Protein AF-A0A2T7NUU2-F1 (afdb_monomer_lite)

Foldseek 3Di:
DDDPDPDDPDDPVCPVVDDPVRVVVVVVVVVVVVVVVVVVCVQVVDPCCCVPDNNDDDDVVVVVVVVCVVCVVVPDDDDPVVVVVCCVVPVVVVVVVVVVVVVVVVVVVVCVVVCVDPLVRDPCNPPD

pLDDT: mean 87.21, std 13.64, range [42.12, 98.19]

Structure (mmCIF, N/CA/C/O backbone):
data_AF-A0A2T7NUU2-F1
#
_entry.id   AF-A0A2T7NUU2-F1
#
loop_
_atom_site.group_PDB
_atom_site.id
_atom_site.type_symbol
_atom_site.label_atom_id
_atom_site.label_alt_id
_atom_site.label_comp_id
_atom_site.label_asym_id
_atom_site.label_entity_id
_atom_site.label_seq_id
_atom_site.pdbx_PDB_ins_code
_atom_site.Cartn_x
_atom_site.Cartn_y
_atom_site.Cartn_z
_atom_site.occupancy
_atom_site.B_iso_or_equiv
_atom_site.auth_seq_id
_atom_site.auth_comp_id
_atom_site.auth_asym_id
_atom_site.auth_atom_id
_atom_site.pdbx_PDB_model_num
ATOM 1 N N . MET A 1 1 ? -22.273 12.743 -26.787 1.00 42.12 1 MET A N 1
ATOM 2 C CA . MET A 1 1 ? -22.658 11.847 -25.675 1.00 42.12 1 MET A CA 1
ATOM 3 C C . MET A 1 1 ? -22.856 10.473 -26.288 1.00 42.12 1 MET A C 1
ATOM 5 O O . MET A 1 1 ? -23.576 10.412 -27.270 1.00 42.12 1 MET A O 1
ATOM 9 N N . ALA A 1 2 ? -22.190 9.447 -25.751 1.00 47.81 2 ALA A N 1
ATOM 10 C CA . ALA A 1 2 ? -21.975 8.107 -26.324 1.00 47.81 2 ALA A CA 1
ATOM 11 C C . ALA A 1 2 ? -20.873 8.046 -27.400 1.00 47.81 2 ALA A C 1
ATOM 13 O O . ALA A 1 2 ? -21.120 8.375 -28.549 1.00 47.81 2 ALA A O 1
ATOM 14 N N . ASP A 1 3 ? -19.642 7.716 -26.981 1.00 46.53 3 ASP A N 1
ATOM 15 C CA . ASP A 1 3 ? -18.913 6.523 -27.466 1.00 46.53 3 ASP A CA 1
ATOM 16 C C . ASP A 1 3 ? -17.528 6.387 -26.778 1.00 46.53 3 ASP A C 1
ATOM 18 O O . ASP A 1 3 ? -16.470 6.396 -27.400 1.00 46.53 3 ASP A O 1
ATOM 22 N N . GLN A 1 4 ? -17.500 6.327 -25.439 1.00 51.09 4 GLN A N 1
ATOM 23 C CA . GLN A 1 4 ? -16.308 5.878 -24.699 1.00 51.09 4 GLN A CA 1
ATOM 24 C C . GLN A 1 4 ? -16.468 4.402 -24.324 1.00 51.09 4 GLN A C 1
ATOM 26 O O . GLN A 1 4 ? -16.412 4.027 -23.151 1.00 51.09 4 GLN A O 1
ATOM 31 N N . ALA A 1 5 ? -16.716 3.556 -25.326 1.00 55.84 5 ALA A N 1
ATOM 32 C CA . ALA A 1 5 ? -16.669 2.114 -25.147 1.00 55.84 5 ALA A CA 1
ATOM 33 C C . ALA A 1 5 ? -15.281 1.720 -24.605 1.00 55.84 5 ALA A C 1
ATOM 35 O O . ALA A 1 5 ? -14.248 2.164 -25.115 1.00 55.84 5 ALA A O 1
ATOM 36 N N . LYS A 1 6 ? -15.252 0.922 -23.528 1.00 57.47 6 LYS A N 1
ATOM 37 C CA . LYS A 1 6 ? -14.021 0.403 -22.913 1.00 57.47 6 LYS A CA 1
ATOM 38 C C . LYS A 1 6 ? -13.117 -0.180 -24.003 1.00 57.47 6 LYS A C 1
ATOM 40 O O . LYS A 1 6 ? -13.438 -1.216 -24.577 1.00 57.47 6 LYS A O 1
ATOM 45 N N . LYS A 1 7 ? -11.979 0.470 -24.266 1.00 57.00 7 LYS A N 1
ATOM 46 C CA . LYS A 1 7 ? -10.950 -0.058 -25.167 1.00 57.00 7 LYS A CA 1
ATOM 47 C C . LYS A 1 7 ? -10.475 -1.394 -24.595 1.00 57.00 7 LYS A C 1
ATOM 49 O O . LYS A 1 7 ? -9.950 -1.433 -23.483 1.00 57.00 7 LYS A O 1
ATOM 54 N N . LEU A 1 8 ? -10.700 -2.479 -25.331 1.00 59.31 8 LEU A N 1
ATOM 55 C CA . LEU A 1 8 ? -10.135 -3.785 -25.005 1.00 59.31 8 LEU A CA 1
ATOM 56 C C . LEU A 1 8 ? -8.599 -3.655 -24.939 1.00 59.31 8 LEU A C 1
ATOM 58 O O . LEU A 1 8 ? -8.027 -2.888 -25.719 1.00 59.31 8 LEU A O 1
ATOM 62 N N . PRO A 1 9 ? -7.911 -4.368 -24.027 1.00 61.41 9 PRO A N 1
ATOM 63 C CA . PRO A 1 9 ? -6.453 -4.278 -23.886 1.00 61.41 9 PRO A CA 1
ATOM 64 C C . PRO A 1 9 ? -5.705 -4.750 -25.142 1.00 61.41 9 PRO A C 1
ATOM 66 O O . PRO A 1 9 ? -4.544 -4.400 -25.339 1.00 61.41 9 PRO A O 1
ATOM 69 N N . TRP A 1 10 ? -6.376 -5.518 -25.998 1.00 59.34 10 TRP A N 1
ATOM 70 C CA . TRP A 1 10 ? -5.883 -5.955 -27.292 1.00 59.34 10 TRP A CA 1
ATOM 71 C C . TRP A 1 10 ? -6.995 -5.794 -28.329 1.00 59.34 10 TRP A C 1
ATOM 73 O O . TRP A 1 10 ? -8.069 -6.375 -28.186 1.00 59.34 10 TRP A O 1
ATOM 83 N N . ASP A 1 11 ? -6.733 -4.978 -29.347 1.00 68.19 11 ASP A N 1
ATOM 84 C CA . ASP A 1 11 ? -7.612 -4.771 -30.495 1.00 68.19 11 ASP A CA 1
ATOM 85 C C . ASP A 1 11 ? -6.880 -5.259 -31.760 1.00 68.19 11 ASP A C 1
ATOM 87 O O . ASP A 1 11 ? -5.941 -4.589 -32.206 1.00 68.19 11 ASP A O 1
ATOM 91 N N . PRO A 1 12 ? -7.247 -6.426 -32.324 1.00 67.12 12 PRO A N 1
ATOM 92 C CA . PRO A 1 12 ? -6.548 -7.016 -33.466 1.00 67.12 12 PRO A CA 1
ATOM 93 C C . PRO A 1 12 ? -6.589 -6.144 -34.726 1.00 67.12 12 PRO A C 1
ATOM 95 O O . PRO A 1 12 ? -5.723 -6.293 -35.591 1.00 67.12 12 PRO A O 1
ATOM 98 N N . TRP A 1 13 ? -7.550 -5.222 -34.815 1.00 59.44 13 TRP A N 1
ATOM 99 C CA . TRP A 1 13 ? -7.782 -4.374 -35.983 1.00 59.44 13 TRP A CA 1
ATOM 100 C C . TRP A 1 13 ? -6.902 -3.120 -35.999 1.00 59.44 13 TRP A C 1
ATOM 102 O O . TRP A 1 13 ? -6.642 -2.567 -37.060 1.00 59.44 13 TRP A O 1
ATOM 112 N N . LYS A 1 14 ? -6.350 -2.715 -34.847 1.00 63.81 14 LYS A N 1
ATOM 113 C CA . LYS A 1 14 ? -5.458 -1.548 -34.732 1.00 63.81 14 LYS A CA 1
ATOM 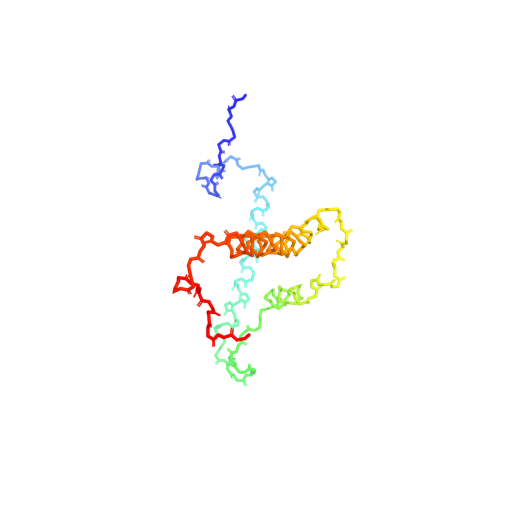114 C C . LYS A 1 14 ? -3.988 -1.835 -35.043 1.00 63.81 14 LYS A C 1
ATOM 116 O O . LYS A 1 14 ? -3.164 -0.934 -34.937 1.00 63.81 14 LYS A O 1
ATOM 121 N N . ASN A 1 15 ? -3.630 -3.065 -35.420 1.00 62.75 15 ASN A N 1
ATOM 122 C CA . ASN A 1 15 ? -2.235 -3.408 -35.727 1.00 62.75 15 ASN A CA 1
ATOM 123 C C . ASN A 1 15 ? -1.704 -2.716 -36.995 1.00 62.75 15 ASN A C 1
ATOM 125 O O . ASN A 1 15 ? -0.492 -2.558 -37.139 1.00 62.75 15 ASN A O 1
ATOM 129 N N . TYR A 1 16 ? -2.597 -2.313 -37.901 1.00 62.94 16 TYR A N 1
ATOM 130 C CA . TYR A 1 16 ? -2.243 -1.723 -39.194 1.00 62.94 16 TYR A CA 1
ATOM 131 C C . TYR A 1 16 ? -2.359 -0.187 -39.212 1.00 62.94 16 TYR A C 1
ATOM 133 O O . TYR A 1 16 ? -1.629 0.459 -39.958 1.00 62.94 16 TYR A O 1
ATOM 141 N N . ASP A 1 17 ? -3.160 0.400 -38.316 1.00 73.00 17 ASP A N 1
ATOM 142 C CA . ASP A 1 17 ? -3.381 1.852 -38.194 1.00 73.00 17 ASP A CA 1
ATOM 143 C C . ASP A 1 17 ? -2.454 2.506 -37.147 1.00 73.00 17 ASP A C 1
ATOM 145 O O . ASP A 1 17 ? -2.864 3.366 -36.365 1.00 73.00 17 ASP A O 1
ATOM 149 N N . ILE A 1 18 ? -1.195 2.063 -37.070 1.00 76.56 18 ILE A N 1
ATOM 150 C CA . ILE A 1 18 ? -0.239 2.531 -36.055 1.00 76.56 18 ILE A CA 1
ATOM 151 C C . ILE A 1 18 ? 0.575 3.705 -36.606 1.00 76.56 18 ILE A C 1
ATOM 153 O O . ILE A 1 18 ? 1.192 3.611 -37.670 1.00 76.56 18 ILE A O 1
ATOM 157 N N . SER A 1 19 ? 0.661 4.806 -35.854 1.00 86.88 19 SER A N 1
ATOM 158 C CA . SER A 1 19 ? 1.531 5.926 -36.230 1.00 86.88 19 SER A CA 1
ATOM 159 C C . SER A 1 19 ? 3.014 5.518 -36.209 1.00 86.88 19 SER A C 1
ATOM 161 O O . SER A 1 19 ? 3.444 4.690 -35.406 1.00 86.88 19 SER A O 1
ATOM 163 N N . GLN A 1 20 ? 3.859 6.149 -37.032 1.00 88.56 20 GLN A N 1
ATOM 164 C CA . GLN A 1 20 ? 5.304 5.842 -37.069 1.00 88.56 20 GLN A CA 1
ATOM 165 C C . GLN A 1 20 ? 5.983 5.969 -35.691 1.00 88.56 20 GLN A C 1
ATOM 167 O O . GLN A 1 20 ? 6.894 5.208 -35.354 1.00 88.56 20 GLN A O 1
ATOM 172 N N . ARG A 1 21 ? 5.505 6.902 -34.856 1.00 88.56 21 ARG A N 1
ATOM 173 C CA . ARG A 1 21 ? 5.978 7.090 -33.479 1.00 88.56 21 ARG A CA 1
ATOM 174 C C . ARG A 1 21 ? 5.630 5.898 -32.588 1.00 88.56 21 ARG A C 1
ATOM 176 O O . ARG A 1 21 ? 6.485 5.423 -31.842 1.00 88.56 21 ARG A O 1
ATOM 183 N N . GLU A 1 22 ? 4.393 5.423 -32.651 1.00 86.94 22 GLU A N 1
ATOM 184 C CA . GLU A 1 22 ? 3.944 4.263 -31.879 1.00 86.94 22 GLU A CA 1
ATOM 185 C C . GLU A 1 22 ? 4.635 2.984 -32.349 1.00 86.94 22 GLU A C 1
ATOM 187 O O . GLU A 1 22 ? 5.087 2.201 -31.516 1.00 86.94 22 GLU A O 1
ATOM 192 N N . LEU A 1 23 ? 4.817 2.816 -33.662 1.00 87.62 23 LEU A N 1
ATOM 193 C CA . LEU A 1 23 ? 5.548 1.689 -34.239 1.00 87.62 23 LEU A CA 1
ATOM 194 C C . LEU A 1 23 ? 6.990 1.641 -33.719 1.00 87.62 23 LEU A C 1
ATOM 196 O O . LEU A 1 23 ? 7.475 0.580 -33.318 1.00 87.62 23 LEU A O 1
ATOM 200 N N . LYS A 1 24 ? 7.668 2.795 -33.667 1.00 92.44 24 LYS A N 1
ATOM 201 C CA . LYS A 1 24 ? 9.009 2.910 -33.081 1.00 92.44 24 LYS A CA 1
ATOM 202 C C . LYS A 1 24 ? 9.007 2.521 -31.600 1.00 92.44 24 LYS A C 1
ATOM 204 O O . LYS A 1 24 ? 9.816 1.688 -31.202 1.00 92.44 24 LYS A O 1
ATOM 209 N N . ALA A 1 25 ? 8.061 3.030 -30.811 1.00 92.31 25 ALA A N 1
ATOM 210 C CA . ALA A 1 25 ? 7.945 2.684 -29.393 1.00 92.31 25 ALA A CA 1
ATOM 211 C C . ALA A 1 25 ? 7.662 1.184 -29.164 1.00 92.31 25 ALA A C 1
ATOM 213 O O . ALA A 1 25 ? 8.201 0.586 -28.233 1.00 92.31 25 ALA A O 1
ATOM 214 N N . ILE A 1 26 ? 6.844 0.548 -30.012 1.00 90.19 26 ILE A N 1
ATOM 215 C CA . ILE A 1 26 ? 6.579 -0.900 -29.959 1.00 90.19 26 ILE A CA 1
ATOM 216 C C . ILE A 1 26 ? 7.860 -1.686 -30.242 1.00 90.19 26 ILE A C 1
ATOM 218 O O . ILE A 1 26 ? 8.192 -2.602 -29.488 1.00 90.19 26 ILE A O 1
ATOM 222 N N . ARG A 1 27 ? 8.606 -1.305 -31.286 1.00 93.25 27 ARG A N 1
ATOM 223 C CA . ARG A 1 27 ? 9.887 -1.937 -31.636 1.00 93.25 27 ARG A CA 1
ATOM 224 C C . ARG A 1 27 ? 10.920 -1.783 -30.521 1.00 93.25 27 ARG A C 1
ATOM 226 O O . ARG A 1 27 ? 11.595 -2.751 -30.186 1.00 93.25 27 ARG A O 1
ATOM 233 N N . GLU A 1 28 ? 11.010 -0.607 -29.907 1.00 96.75 28 GLU A N 1
ATOM 234 C CA . GLU A 1 28 ? 11.907 -0.356 -28.772 1.00 96.75 28 GLU A CA 1
ATOM 235 C C . GLU A 1 28 ? 11.546 -1.219 -27.555 1.00 96.75 28 GLU A C 1
ATOM 237 O O . GLU A 1 28 ? 12.424 -1.855 -26.972 1.00 96.75 28 GLU A O 1
ATOM 242 N N . ARG A 1 29 ? 10.256 -1.328 -27.204 1.00 95.50 29 ARG A N 1
ATOM 243 C CA . ARG A 1 29 ? 9.798 -2.223 -26.122 1.00 95.50 29 ARG A CA 1
ATOM 244 C C . ARG A 1 29 ? 10.069 -3.692 -26.425 1.00 95.50 29 ARG A C 1
ATOM 246 O O . ARG A 1 29 ? 10.505 -4.417 -25.532 1.00 95.50 29 ARG A O 1
ATOM 253 N N . ALA A 1 30 ? 9.825 -4.129 -27.661 1.00 96.38 30 ALA A N 1
ATOM 254 C CA . ALA A 1 30 ? 10.121 -5.493 -28.087 1.00 96.38 30 ALA A CA 1
ATOM 255 C C . ALA A 1 30 ? 11.619 -5.790 -27.941 1.00 96.38 30 ALA A C 1
ATOM 257 O O . ALA A 1 30 ? 11.970 -6.757 -27.273 1.00 96.38 30 ALA A O 1
ATOM 258 N N . LYS A 1 31 ? 12.482 -4.885 -28.421 1.00 97.88 31 LYS A N 1
ATOM 259 C CA . LYS A 1 31 ? 13.939 -4.986 -28.277 1.00 97.88 31 LYS A CA 1
ATOM 260 C C . LYS A 1 31 ? 14.379 -5.093 -26.813 1.00 97.88 31 LYS A C 1
ATOM 262 O O . LYS A 1 31 ? 15.211 -5.936 -26.494 1.00 97.88 31 LYS A O 1
ATOM 267 N N . MET A 1 32 ? 13.822 -4.271 -25.918 1.00 96.00 32 MET A N 1
ATOM 268 C CA . MET A 1 32 ? 14.134 -4.343 -24.482 1.00 96.00 32 MET A CA 1
ATOM 269 C C . MET A 1 32 ? 13.721 -5.686 -23.868 1.00 96.00 32 MET A C 1
ATOM 271 O O . MET A 1 32 ? 14.481 -6.282 -23.108 1.00 96.00 32 MET A O 1
ATOM 275 N N . ARG A 1 33 ? 12.531 -6.188 -24.211 1.00 96.25 33 ARG A N 1
ATOM 276 C CA . ARG A 1 33 ? 12.040 -7.493 -23.746 1.00 96.25 33 ARG A CA 1
ATOM 277 C C . ARG A 1 33 ? 12.893 -8.647 -24.263 1.00 96.25 33 ARG A C 1
ATOM 279 O O . ARG A 1 33 ? 13.194 -9.552 -23.491 1.00 96.25 33 ARG A O 1
ATOM 286 N N . ASP A 1 34 ? 13.291 -8.608 -25.529 1.00 97.75 34 ASP A N 1
ATOM 287 C CA . ASP A 1 34 ? 14.131 -9.648 -26.124 1.00 97.75 34 ASP A CA 1
ATOM 288 C C . ASP A 1 34 ? 15.522 -9.665 -25.478 1.00 97.75 34 ASP A C 1
ATOM 290 O O . ASP A 1 34 ? 16.039 -10.739 -25.177 1.00 97.75 34 ASP A O 1
ATOM 294 N N . ALA A 1 35 ? 16.082 -8.491 -25.159 1.00 96.75 35 ALA A N 1
ATOM 295 C CA . ALA A 1 35 ? 17.327 -8.380 -24.400 1.00 96.75 35 ALA A CA 1
ATOM 296 C C . ALA A 1 35 ? 17.208 -9.001 -22.995 1.00 96.75 35 ALA A C 1
ATOM 298 O O . ALA A 1 35 ? 18.007 -9.867 -22.642 1.00 96.75 35 ALA A O 1
ATOM 299 N N . MET A 1 36 ? 16.170 -8.642 -22.228 1.00 95.00 36 MET A N 1
ATOM 300 C CA . MET A 1 36 ? 15.919 -9.219 -20.896 1.00 95.00 36 MET A CA 1
ATOM 301 C C . MET A 1 36 ? 15.702 -10.739 -20.953 1.00 95.00 36 MET A C 1
ATOM 303 O O . MET A 1 36 ? 16.203 -11.481 -20.109 1.00 95.00 36 MET A O 1
ATOM 307 N N . LYS A 1 37 ? 14.988 -11.228 -21.974 1.00 95.75 37 LYS A N 1
ATOM 308 C CA . LYS A 1 37 ? 14.764 -12.663 -22.181 1.00 95.75 37 LYS A CA 1
ATOM 309 C C . LYS A 1 37 ? 16.064 -13.395 -22.509 1.00 95.75 37 LYS A C 1
ATOM 311 O O . LYS A 1 37 ? 16.283 -14.482 -21.981 1.00 95.75 37 LYS A O 1
ATOM 316 N N . ALA A 1 38 ? 16.919 -12.811 -23.346 1.00 96.50 38 ALA A N 1
ATOM 317 C CA . ALA A 1 38 ? 18.217 -13.387 -23.675 1.00 96.50 38 ALA A CA 1
ATOM 318 C C . ALA A 1 38 ? 19.125 -13.476 -22.437 1.00 96.50 38 ALA A C 1
ATOM 320 O O . ALA A 1 38 ? 19.783 -14.493 -22.233 1.00 96.50 38 ALA A O 1
ATOM 321 N N . GLU A 1 39 ? 19.136 -12.451 -21.578 1.00 93.19 39 GLU A N 1
ATOM 322 C CA . GLU A 1 39 ? 19.849 -12.493 -20.293 1.00 93.19 39 GLU A CA 1
ATOM 323 C C . GLU A 1 39 ? 19.310 -13.583 -19.365 1.00 93.19 39 GLU A C 1
ATOM 325 O O . GLU A 1 39 ? 20.087 -14.343 -18.785 1.00 93.19 39 GLU A O 1
ATOM 330 N N . TRP A 1 40 ? 17.985 -13.694 -19.248 1.00 92.56 40 TRP A N 1
ATOM 331 C CA . TRP A 1 40 ? 17.345 -14.733 -18.444 1.00 92.56 40 TRP A CA 1
ATOM 332 C C . TRP A 1 40 ? 17.690 -16.136 -18.942 1.00 92.56 40 TRP A C 1
ATOM 334 O O . TRP A 1 40 ? 18.080 -16.991 -18.150 1.00 92.56 40 TRP A O 1
ATOM 344 N N . GLN A 1 41 ? 17.603 -16.365 -20.255 1.00 94.31 41 GLN A N 1
ATOM 345 C CA . GLN A 1 41 ? 17.950 -17.648 -20.859 1.00 94.31 41 GLN A CA 1
ATOM 346 C C . GLN A 1 41 ? 19.385 -18.043 -20.520 1.00 94.31 41 GLN A C 1
ATOM 348 O O . GLN A 1 41 ? 19.574 -19.144 -20.021 1.00 94.31 41 GLN A O 1
ATOM 353 N N . LYS A 1 42 ? 20.358 -17.132 -20.671 1.00 92.38 42 LYS A N 1
ATOM 354 C CA . LYS A 1 42 ? 21.763 -17.391 -20.306 1.00 92.38 42 LYS A CA 1
ATOM 355 C C . LYS A 1 42 ? 21.911 -17.877 -18.861 1.00 92.38 42 LYS A C 1
ATOM 357 O O . LYS A 1 42 ? 22.607 -18.855 -18.628 1.00 92.38 42 LYS A O 1
ATOM 362 N N . LYS A 1 43 ? 21.242 -17.215 -17.910 1.00 90.44 43 LYS A N 1
ATOM 363 C CA . LYS A 1 43 ? 21.304 -17.561 -16.478 1.00 90.44 43 LYS A CA 1
ATOM 364 C C . LYS A 1 43 ? 20.609 -18.886 -16.157 1.00 90.44 43 LYS A C 1
ATOM 366 O O . LYS A 1 43 ? 21.066 -19.626 -15.295 1.00 90.44 43 LYS A O 1
ATOM 371 N N . VAL A 1 44 ? 19.496 -19.184 -16.827 1.00 90.62 44 VAL A N 1
ATOM 372 C CA . VAL A 1 44 ? 18.724 -20.417 -16.594 1.00 90.62 44 VAL A CA 1
ATOM 373 C C . VAL A 1 44 ? 19.398 -21.637 -17.204 1.00 90.62 44 VAL A C 1
ATOM 375 O O . VAL A 1 44 ? 19.382 -22.702 -16.593 1.00 90.62 44 VAL A O 1
ATOM 378 N N . THR A 1 45 ? 19.958 -21.500 -18.406 1.00 91.75 45 THR A N 1
ATOM 379 C CA . THR A 1 45 ? 20.577 -22.617 -19.130 1.00 91.75 45 THR A CA 1
ATOM 380 C C . THR A 1 45 ? 21.998 -22.927 -18.662 1.00 91.75 45 THR A C 1
ATOM 382 O O . THR A 1 45 ? 22.587 -23.880 -19.159 1.00 91.75 45 THR A O 1
ATOM 385 N N . ASP A 1 46 ? 22.562 -22.136 -17.745 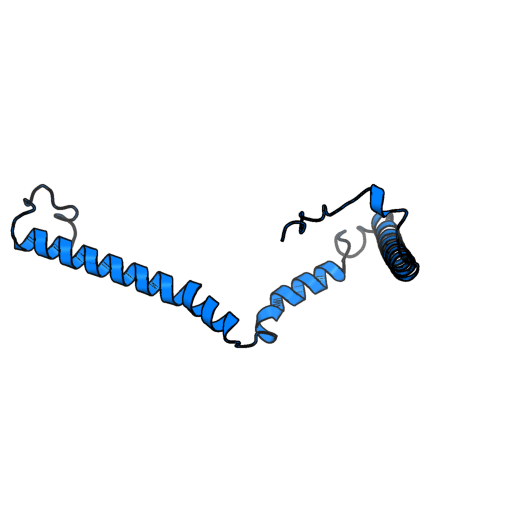1.00 88.56 46 ASP A N 1
ATOM 386 C CA . ASP A 1 46 ? 23.887 -22.378 -17.175 1.00 88.56 46 ASP A CA 1
ATOM 387 C C . ASP A 1 46 ? 23.899 -23.686 -16.345 1.00 88.56 46 ASP A C 1
ATOM 389 O O . ASP A 1 46 ? 23.159 -23.793 -15.357 1.00 88.56 46 ASP A O 1
ATOM 393 N N . PRO A 1 47 ? 24.723 -24.691 -16.709 1.00 88.75 47 PRO A N 1
ATOM 394 C CA . PRO A 1 47 ? 24.811 -25.955 -15.977 1.00 88.75 47 PRO A CA 1
ATOM 395 C C . PRO A 1 47 ? 25.397 -25.807 -14.565 1.00 88.75 47 PRO A C 1
ATOM 397 O O . PRO A 1 47 ? 25.105 -26.636 -13.703 1.00 88.75 47 PRO A O 1
ATOM 400 N N . TYR A 1 48 ? 26.171 -24.752 -14.292 1.00 85.50 48 TYR A N 1
ATOM 401 C CA . TYR A 1 48 ? 26.784 -24.501 -12.983 1.00 85.50 48 TYR A CA 1
ATOM 402 C C . TYR A 1 48 ? 25.957 -23.564 -12.092 1.00 85.50 48 TYR A C 1
ATOM 404 O O . TYR A 1 48 ? 26.404 -23.195 -11.006 1.00 85.50 48 TYR A O 1
ATOM 412 N N . ARG A 1 49 ? 24.715 -23.237 -12.480 1.00 78.50 49 ARG A N 1
ATOM 413 C CA . ARG A 1 49 ? 23.828 -22.309 -11.747 1.00 78.50 49 ARG A CA 1
ATOM 414 C C . ARG A 1 49 ? 23.594 -22.649 -10.270 1.00 78.50 49 ARG A C 1
ATOM 416 O O . ARG A 1 49 ? 23.217 -21.780 -9.499 1.00 78.50 49 ARG A O 1
ATOM 423 N N . GLY A 1 50 ? 23.738 -23.919 -9.886 1.00 72.19 50 GLY A N 1
ATOM 424 C CA . GLY A 1 50 ? 23.562 -24.389 -8.506 1.00 72.19 50 GLY A CA 1
ATOM 425 C C . GLY A 1 50 ? 24.840 -24.382 -7.665 1.00 72.19 50 GLY A C 1
ATOM 426 O O . GLY A 1 50 ? 24.761 -24.593 -6.460 1.00 72.19 50 GLY A O 1
ATOM 427 N N . SER A 1 51 ? 26.005 -24.163 -8.284 1.00 75.69 51 SER A N 1
ATOM 428 C CA . SER A 1 51 ? 27.312 -24.256 -7.619 1.00 75.69 51 SER A CA 1
ATOM 429 C C . SER A 1 51 ? 27.666 -23.006 -6.812 1.00 75.69 51 SER A C 1
ATOM 431 O O . SER A 1 51 ? 28.492 -23.072 -5.904 1.00 75.69 51 SER A O 1
ATOM 433 N N . HIS A 1 52 ? 27.050 -21.870 -7.133 1.00 63.03 52 HIS A N 1
ATOM 434 C CA . HIS A 1 52 ? 27.257 -20.594 -6.461 1.00 63.03 52 HIS A CA 1
ATOM 435 C C . HIS A 1 52 ? 25.874 -20.054 -6.050 1.00 63.03 52 HIS A C 1
ATOM 437 O O . HIS A 1 52 ? 24.950 -20.040 -6.857 1.00 63.03 52 HIS A O 1
ATOM 443 N N . ASP A 1 53 ? 25.707 -19.687 -4.777 1.00 62.25 53 ASP A N 1
ATOM 444 C CA . ASP A 1 53 ? 24.530 -18.985 -4.225 1.00 62.25 53 ASP A CA 1
ATOM 445 C C . ASP A 1 53 ? 23.193 -19.757 -4.111 1.00 62.25 53 ASP A C 1
ATOM 447 O O . ASP A 1 53 ? 22.111 -19.167 -4.106 1.00 62.25 53 ASP A O 1
ATOM 451 N N . GLY A 1 54 ? 23.227 -21.085 -3.955 1.00 71.69 54 GLY A N 1
ATOM 452 C CA . GLY A 1 54 ? 22.029 -21.864 -3.587 1.00 71.69 54 GLY A CA 1
ATOM 453 C C . GLY A 1 54 ? 21.012 -22.069 -4.719 1.00 71.69 54 GLY A C 1
ATOM 454 O O . GLY A 1 54 ? 19.885 -22.490 -4.470 1.00 71.69 54 GLY A O 1
ATOM 455 N N . GLY A 1 55 ? 21.398 -21.805 -5.973 1.00 79.62 55 GLY A N 1
ATOM 456 C CA . GLY A 1 55 ? 20.608 -22.147 -7.162 1.00 79.62 55 GLY A CA 1
ATOM 457 C C . GLY A 1 55 ? 19.478 -21.177 -7.518 1.00 79.62 55 GLY A C 1
ATOM 458 O O . GLY A 1 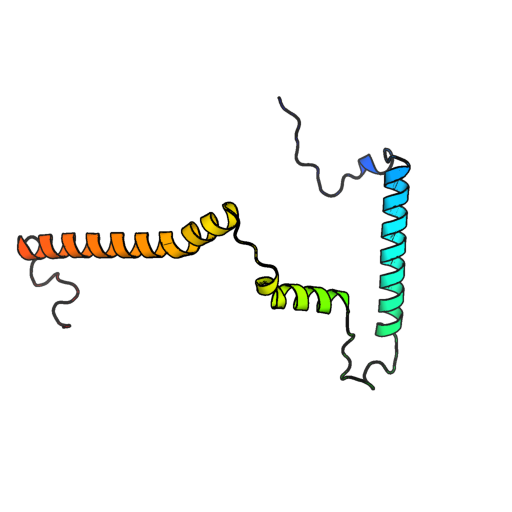55 ? 18.705 -21.459 -8.443 1.00 79.62 55 GLY A O 1
ATOM 459 N N . HIS A 1 56 ? 19.377 -20.041 -6.823 1.00 84.75 56 HIS A N 1
ATOM 460 C CA . HIS A 1 56 ? 18.397 -18.995 -7.107 1.00 84.75 56 HIS A CA 1
ATOM 461 C C . HIS A 1 56 ? 18.960 -17.947 -8.073 1.00 84.75 56 HIS A C 1
ATOM 463 O O . HIS A 1 56 ? 20.076 -17.464 -7.911 1.00 84.75 56 HIS A O 1
ATOM 469 N N . ILE A 1 57 ? 18.164 -17.548 -9.068 1.00 88.06 57 ILE A N 1
ATOM 470 C CA . ILE A 1 57 ? 18.546 -16.479 -9.995 1.00 88.06 57 ILE A CA 1
ATOM 471 C C . ILE A 1 57 ? 18.065 -15.148 -9.424 1.00 88.06 57 ILE A C 1
ATOM 473 O O . ILE A 1 57 ? 16.862 -14.907 -9.322 1.00 88.06 57 ILE A O 1
ATOM 477 N N . PHE A 1 58 ? 19.005 -14.272 -9.080 1.00 88.50 58 PHE A N 1
ATOM 478 C CA . PHE A 1 58 ? 18.685 -12.929 -8.615 1.00 88.50 58 PHE A CA 1
ATOM 479 C C . PHE A 1 58 ? 18.158 -12.053 -9.764 1.00 88.50 58 PHE A C 1
ATOM 481 O O . PHE A 1 58 ? 18.854 -11.821 -10.762 1.00 88.50 58 PHE A O 1
ATOM 488 N N . ASP A 1 59 ? 16.933 -11.545 -9.602 1.00 91.31 59 ASP A N 1
ATOM 489 C CA . ASP A 1 59 ? 16.334 -10.551 -10.490 1.00 91.31 59 ASP A CA 1
ATOM 490 C C . ASP A 1 59 ? 16.389 -9.149 -9.845 1.00 91.31 59 ASP A C 1
ATOM 492 O O . ASP A 1 59 ? 15.693 -8.894 -8.852 1.00 91.31 59 ASP A O 1
ATOM 496 N N . PRO A 1 60 ? 17.169 -8.204 -10.407 1.00 93.00 60 PRO A N 1
ATOM 497 C CA . PRO A 1 60 ? 17.226 -6.841 -9.893 1.00 93.00 60 PRO A CA 1
ATOM 498 C C . PRO A 1 60 ? 15.880 -6.108 -9.975 1.00 93.00 60 PRO A C 1
ATOM 500 O O . PRO A 1 60 ? 15.647 -5.201 -9.175 1.00 93.00 60 PRO A O 1
ATOM 503 N N . ALA A 1 61 ? 14.987 -6.461 -10.906 1.00 93.94 61 ALA A N 1
ATOM 504 C CA . ALA A 1 61 ? 13.673 -5.829 -11.012 1.00 93.94 61 ALA A CA 1
ATOM 505 C C . ALA A 1 61 ? 12.775 -6.211 -9.827 1.00 93.94 61 ALA A C 1
ATOM 507 O O . ALA A 1 61 ? 12.173 -5.333 -9.203 1.00 93.94 61 ALA A O 1
ATOM 508 N N . VAL A 1 62 ? 12.748 -7.497 -9.463 1.00 94.38 62 VAL A N 1
ATOM 509 C CA . VAL A 1 62 ? 12.040 -7.976 -8.266 1.00 94.38 62 VAL A CA 1
ATOM 510 C C . VAL A 1 62 ? 12.629 -7.345 -7.012 1.00 94.38 62 VAL A C 1
ATOM 512 O O . VAL A 1 62 ? 11.872 -6.833 -6.188 1.00 94.38 62 VAL A O 1
ATOM 515 N N . GLN A 1 63 ? 13.959 -7.290 -6.887 1.00 95.69 63 GLN A N 1
ATOM 516 C CA . GLN A 1 63 ? 14.582 -6.667 -5.718 1.00 95.69 63 GLN A CA 1
ATOM 517 C C . GLN A 1 63 ? 14.204 -5.189 -5.587 1.00 95.69 63 GLN A C 1
ATOM 519 O O . GLN A 1 63 ? 13.874 -4.741 -4.492 1.00 95.69 63 GLN A O 1
ATOM 524 N N . ARG A 1 64 ? 14.195 -4.432 -6.691 1.00 96.06 64 ARG A N 1
ATOM 525 C CA . ARG A 1 64 ? 13.770 -3.022 -6.688 1.00 96.06 64 ARG A CA 1
ATOM 526 C C . ARG A 1 64 ? 12.306 -2.857 -6.295 1.00 96.06 64 ARG A C 1
ATOM 528 O O . ARG A 1 64 ? 11.960 -1.917 -5.585 1.00 96.06 64 ARG A O 1
ATOM 535 N N . PHE A 1 65 ? 11.439 -3.761 -6.743 1.00 96.44 65 PHE A N 1
ATOM 536 C CA . PHE A 1 65 ? 10.035 -3.747 -6.344 1.00 96.44 65 PHE A CA 1
ATOM 537 C C . PHE A 1 65 ? 9.875 -4.026 -4.846 1.00 96.44 65 PHE A C 1
ATOM 539 O O . PHE A 1 65 ? 9.133 -3.320 -4.162 1.00 96.44 65 PHE A O 1
ATOM 546 N N . MET A 1 66 ? 10.605 -5.009 -4.316 1.00 97.31 66 MET A N 1
ATOM 547 C CA . MET A 1 66 ? 10.597 -5.310 -2.885 1.00 97.31 66 MET A CA 1
ATOM 548 C C . MET A 1 66 ? 11.168 -4.154 -2.062 1.00 97.31 66 MET A C 1
ATOM 550 O O . MET A 1 66 ? 10.553 -3.755 -1.073 1.00 97.31 66 MET A O 1
ATOM 554 N N . SER A 1 67 ? 12.280 -3.553 -2.498 1.00 97.00 67 SER A N 1
ATOM 555 C CA . SER A 1 67 ? 12.870 -2.399 -1.817 1.00 97.00 67 SER A CA 1
ATOM 556 C C . SER A 1 67 ? 11.928 -1.199 -1.834 1.00 97.00 67 SER A C 1
ATOM 558 O O . SER A 1 67 ? 11.752 -0.573 -0.799 1.00 97.00 67 SER A O 1
ATOM 560 N N . MET A 1 68 ? 11.260 -0.925 -2.962 1.00 96.50 68 MET A N 1
ATOM 561 C CA . MET A 1 68 ? 10.238 0.123 -3.056 1.00 96.50 68 MET A CA 1
ATOM 562 C C . MET A 1 68 ? 9.118 -0.105 -2.036 1.00 96.50 68 MET A C 1
ATOM 564 O O . MET A 1 68 ? 8.693 0.832 -1.372 1.00 96.50 68 MET A O 1
ATOM 568 N N . ARG A 1 69 ? 8.654 -1.352 -1.869 1.00 96.25 69 ARG A N 1
ATOM 569 C CA . ARG A 1 69 ? 7.614 -1.661 -0.879 1.00 96.25 69 ARG A CA 1
ATOM 570 C C . ARG A 1 69 ? 8.082 -1.451 0.558 1.00 96.25 69 ARG A C 1
ATOM 572 O O . ARG A 1 69 ? 7.291 -0.982 1.374 1.00 96.25 69 ARG A O 1
ATOM 579 N N . ALA A 1 70 ? 9.332 -1.801 0.847 1.00 96.88 70 ALA A N 1
ATOM 580 C CA . ALA A 1 70 ? 9.928 -1.632 2.166 1.00 96.88 70 ALA A CA 1
ATOM 581 C C . ALA A 1 70 ? 10.152 -0.150 2.519 1.00 96.88 70 ALA A C 1
ATOM 583 O O . ALA A 1 70 ? 9.866 0.251 3.642 1.00 96.88 70 ALA A O 1
ATOM 584 N N . THR A 1 71 ? 10.578 0.678 1.559 1.00 96.62 71 THR A N 1
ATOM 585 C CA . THR A 1 71 ? 10.881 2.112 1.757 1.00 96.62 71 THR A CA 1
ATOM 586 C C . THR A 1 71 ? 9.713 3.045 1.415 1.00 96.62 71 THR A C 1
ATOM 588 O O . THR A 1 71 ? 9.884 4.255 1.242 1.00 96.62 71 THR A O 1
ATOM 591 N N . ASN A 1 72 ? 8.492 2.502 1.326 1.00 95.44 72 ASN A N 1
ATOM 592 C CA . ASN A 1 72 ? 7.283 3.277 1.034 1.00 95.44 72 ASN A CA 1
ATOM 593 C C . ASN A 1 72 ? 7.047 4.406 2.049 1.00 95.44 72 ASN A C 1
ATOM 595 O O . ASN A 1 72 ? 6.551 5.469 1.678 1.00 95.44 72 ASN A O 1
ATOM 599 N N . PHE A 1 73 ? 7.382 4.177 3.323 1.00 94.69 73 PHE A N 1
ATOM 600 C CA . PHE A 1 73 ? 7.176 5.163 4.384 1.00 94.69 73 PHE A CA 1
ATOM 601 C C . PHE A 1 73 ? 8.100 6.378 4.236 1.00 94.69 73 PHE A C 1
ATOM 603 O O . PHE A 1 73 ? 7.638 7.505 4.385 1.00 94.69 73 PHE A O 1
ATOM 610 N N . ASP A 1 74 ? 9.355 6.170 3.831 1.00 96.44 74 ASP A N 1
ATOM 611 C CA . ASP A 1 74 ? 10.342 7.246 3.640 1.00 96.44 74 ASP A CA 1
ATOM 612 C C . ASP A 1 74 ? 9.910 8.258 2.567 1.00 96.44 74 ASP A C 1
ATOM 614 O O . ASP A 1 74 ? 10.309 9.421 2.581 1.00 96.44 74 ASP A O 1
ATOM 618 N N . HIS A 1 75 ? 9.064 7.818 1.632 1.00 95.00 75 HIS A N 1
ATOM 619 C CA . HIS A 1 75 ? 8.550 8.626 0.528 1.00 95.00 75 HIS A CA 1
ATOM 620 C C . HIS A 1 75 ? 7.101 9.087 0.744 1.00 95.00 75 HIS A C 1
ATOM 622 O O . HIS A 1 75 ? 6.496 9.674 -0.162 1.00 95.00 75 HIS A O 1
ATOM 628 N N . PHE A 1 76 ? 6.521 8.826 1.918 1.00 96.00 76 PHE A N 1
ATOM 629 C CA . PHE A 1 76 ? 5.154 9.220 2.226 1.00 96.00 76 PHE A CA 1
ATOM 630 C C . PHE A 1 76 ? 5.029 10.746 2.313 1.00 96.00 76 PHE A C 1
ATOM 632 O O . PHE A 1 76 ? 5.818 11.429 2.963 1.00 96.00 76 PHE A O 1
ATOM 639 N N . LYS A 1 77 ? 3.995 11.294 1.667 1.00 96.38 77 LYS A N 1
ATOM 640 C CA . LYS A 1 77 ? 3.672 12.723 1.711 1.00 96.38 77 LYS A CA 1
ATOM 641 C C . LYS A 1 77 ? 2.252 12.915 2.206 1.00 96.38 77 LYS A C 1
ATOM 643 O O . LYS A 1 77 ? 1.312 12.353 1.643 1.00 96.38 77 LYS A O 1
ATOM 648 N N . VAL A 1 78 ? 2.102 13.764 3.218 1.00 95.81 78 VAL A N 1
ATOM 649 C CA . VAL A 1 78 ? 0.790 14.166 3.721 1.00 95.81 78 VAL A CA 1
ATOM 650 C C . VAL A 1 78 ? 0.134 15.077 2.684 1.00 95.81 78 VAL A C 1
ATOM 652 O O . VAL A 1 78 ? 0.573 16.195 2.436 1.00 95.81 78 VAL A O 1
ATOM 655 N N . THR A 1 79 ? -0.919 14.573 2.051 1.00 97.12 79 THR A N 1
ATOM 656 C CA . THR A 1 79 ? -1.780 15.296 1.111 1.00 97.12 79 THR A CA 1
ATOM 657 C C . THR A 1 79 ? -3.230 15.233 1.597 1.00 97.12 79 THR A C 1
ATOM 659 O O . THR A 1 79 ? -3.590 14.294 2.311 1.00 97.12 79 THR A O 1
ATOM 662 N N . PRO A 1 80 ? -4.115 16.155 1.179 1.00 97.25 80 PRO A N 1
ATOM 663 C CA . PRO A 1 80 ? -5.526 16.095 1.570 1.00 97.25 80 PRO A CA 1
ATOM 664 C C . PRO A 1 80 ? -6.180 14.739 1.254 1.00 97.25 80 PRO A C 1
ATOM 666 O O . PRO A 1 80 ? -6.932 14.200 2.062 1.00 97.25 80 PRO A O 1
ATOM 669 N N . LYS A 1 81 ? -5.818 14.129 0.117 1.00 96.38 81 LYS A N 1
ATOM 670 C CA . LYS A 1 81 ? -6.299 12.802 -0.290 1.00 96.38 81 LYS A CA 1
ATOM 671 C C . LYS A 1 81 ? -5.832 11.692 0.657 1.00 96.38 81 LYS A C 1
ATOM 673 O O . LYS A 1 81 ? -6.636 10.848 1.039 1.00 96.38 81 LYS A O 1
ATOM 678 N N . THR A 1 82 ? -4.553 11.671 1.040 1.00 96.00 82 THR A N 1
ATOM 679 C CA . THR A 1 82 ? -4.026 10.644 1.960 1.00 96.00 82 THR A CA 1
ATOM 680 C C . THR A 1 82 ? -4.599 10.800 3.363 1.00 96.00 82 THR A C 1
ATOM 682 O O . THR A 1 82 ? -4.926 9.799 3.994 1.00 96.00 82 THR A O 1
ATOM 685 N N . THR A 1 83 ? -4.780 12.037 3.832 1.00 96.56 83 THR A N 1
ATOM 686 C CA . THR A 1 83 ? -5.398 12.316 5.136 1.00 96.56 83 THR A CA 1
ATOM 687 C C . THR A 1 83 ? -6.853 11.857 5.168 1.00 96.56 83 THR A C 1
ATOM 689 O O . THR A 1 83 ? -7.265 11.216 6.131 1.00 96.56 83 THR A O 1
ATOM 692 N N . TRP A 1 84 ? -7.615 12.102 4.096 1.00 97.69 84 TRP A N 1
ATOM 693 C CA . TRP A 1 84 ? -8.993 11.620 3.983 1.00 97.69 84 TRP A CA 1
ATOM 694 C C . TRP A 1 84 ? -9.082 10.092 4.050 1.00 97.69 84 TRP A C 1
ATOM 696 O O . TRP A 1 84 ? -9.914 9.555 4.776 1.00 97.69 84 TRP A O 1
ATOM 706 N N . PHE A 1 85 ? -8.186 9.377 3.363 1.00 97.19 85 PHE A N 1
ATOM 707 C CA . PHE A 1 85 ? -8.122 7.920 3.489 1.00 97.19 85 PHE A CA 1
ATOM 708 C C . PHE A 1 85 ? -7.754 7.472 4.904 1.00 97.19 85 PHE A C 1
ATOM 710 O O . PHE A 1 85 ? -8.384 6.554 5.419 1.00 97.19 85 PHE A O 1
ATOM 717 N N . GLY A 1 86 ? -6.793 8.130 5.557 1.00 95.44 86 GLY A N 1
ATOM 718 C CA . GLY A 1 86 ? -6.469 7.851 6.958 1.00 95.44 86 GLY A CA 1
ATOM 719 C C . GLY A 1 86 ? -7.686 8.009 7.874 1.00 95.44 86 GLY A C 1
ATOM 720 O O . GLY A 1 86 ? -7.974 7.127 8.679 1.00 95.44 86 GLY A O 1
ATOM 721 N N . PHE A 1 87 ? -8.459 9.083 7.699 1.00 97.31 87 PHE A N 1
ATOM 722 C CA . PHE A 1 87 ? -9.697 9.300 8.446 1.00 97.31 87 PHE A CA 1
ATOM 723 C C . PHE A 1 87 ? -10.737 8.201 8.180 1.00 97.31 87 PHE A C 1
ATOM 725 O O . PHE A 1 87 ? -11.258 7.612 9.125 1.00 97.31 87 PHE A O 1
ATOM 732 N N . LEU A 1 88 ? -11.003 7.882 6.910 1.00 97.75 88 LEU A N 1
ATOM 733 C CA . LEU A 1 88 ? -11.995 6.873 6.527 1.00 97.75 88 LEU A CA 1
ATOM 734 C C . LEU A 1 88 ? -11.647 5.463 7.009 1.00 97.75 88 LEU A C 1
ATOM 736 O O . LEU A 1 88 ? -12.547 4.715 7.374 1.00 97.75 88 LEU A O 1
ATOM 740 N N . TYR A 1 89 ? -10.370 5.082 6.985 1.00 96.94 89 TYR A N 1
ATOM 741 C CA . TYR A 1 89 ? -9.964 3.716 7.323 1.00 96.94 89 TYR A CA 1
ATOM 742 C C . TYR A 1 89 ? -9.617 3.519 8.798 1.00 96.94 89 TYR A C 1
ATOM 744 O O . TYR A 1 89 ? -9.606 2.380 9.254 1.00 96.94 89 TYR A O 1
ATOM 752 N N . ILE A 1 90 ? -9.341 4.589 9.545 1.00 96.31 90 ILE A N 1
ATOM 753 C CA . ILE A 1 90 ? -8.944 4.489 10.957 1.00 96.31 90 ILE A CA 1
ATOM 754 C C . ILE A 1 90 ? -9.995 5.137 11.852 1.00 96.31 90 ILE A C 1
ATOM 756 O O . ILE A 1 90 ? -10.586 4.476 12.700 1.00 96.31 90 ILE A O 1
ATOM 760 N N . VAL A 1 91 ? -10.254 6.430 11.661 1.00 97.38 91 VAL A N 1
ATOM 761 C CA . VAL A 1 91 ? -11.086 7.211 12.586 1.00 97.38 91 VAL A CA 1
ATOM 762 C C . VAL A 1 91 ? -12.560 6.834 12.459 1.00 97.38 91 VAL A C 1
ATOM 764 O O . VAL A 1 91 ? -13.226 6.627 13.470 1.00 97.38 91 VAL A O 1
ATOM 767 N N . LEU A 1 92 ? -13.062 6.698 11.230 1.00 97.81 92 LEU A N 1
ATOM 768 C CA . LEU A 1 92 ? -14.460 6.362 10.966 1.00 97.81 92 LEU A CA 1
ATOM 769 C C . LEU A 1 92 ? -14.876 5.005 11.553 1.00 97.81 92 LEU A C 1
ATOM 771 O O . LEU A 1 92 ? -15.856 4.995 12.294 1.00 97.81 92 LEU A O 1
ATOM 775 N N . PRO A 1 93 ? -14.199 3.868 11.286 1.00 97.88 93 PRO A N 1
ATOM 776 C CA . PRO A 1 93 ? -14.640 2.584 11.826 1.00 97.88 93 PRO A CA 1
ATOM 777 C C . PRO A 1 93 ? -14.561 2.548 13.351 1.00 97.88 93 PRO A C 1
ATOM 779 O O . PRO A 1 93 ? -15.470 2.022 13.985 1.00 97.88 93 PRO A O 1
ATOM 782 N N . VAL A 1 94 ? -13.535 3.160 13.951 1.00 97.81 94 VAL A N 1
ATOM 783 C CA . VAL A 1 94 ? -13.438 3.262 15.413 1.00 97.81 94 VAL A CA 1
ATOM 784 C C . VAL A 1 94 ? -14.600 4.082 15.970 1.00 97.81 94 VAL A C 1
ATOM 786 O O . VAL A 1 94 ? -15.301 3.603 16.855 1.00 97.81 94 VAL A O 1
ATOM 789 N N . GLY A 1 95 ? -14.853 5.274 15.424 1.00 98.00 95 GLY A N 1
ATOM 790 C CA . GLY A 1 95 ? -15.954 6.135 15.863 1.00 98.00 95 GLY A CA 1
ATOM 791 C C . GLY A 1 95 ? -17.338 5.513 15.651 1.00 98.00 95 GLY A C 1
ATOM 792 O O . GLY A 1 95 ? -18.229 5.676 16.479 1.00 98.00 95 GLY A O 1
ATOM 793 N N . LEU A 1 96 ? -17.524 4.765 14.562 1.00 98.19 96 LEU A N 1
ATOM 794 C CA . LEU A 1 96 ? -18.782 4.084 14.274 1.00 98.19 96 LEU A CA 1
ATOM 795 C C . LEU A 1 96 ? -19.023 2.925 15.246 1.00 98.19 96 LEU A C 1
ATOM 797 O O . LEU A 1 96 ? -20.115 2.807 15.800 1.00 98.19 96 LEU A O 1
ATOM 801 N N . LEU A 1 97 ? -18.007 2.092 15.483 1.00 98.06 97 LEU A N 1
ATOM 802 C CA . LEU A 1 97 ? -18.108 0.972 16.417 1.00 98.06 97 LEU A CA 1
ATOM 803 C C . LEU A 1 97 ? -18.351 1.452 17.847 1.00 98.06 97 LEU A C 1
ATOM 805 O O . LEU A 1 97 ? -19.179 0.862 18.545 1.00 98.06 97 LEU A O 1
ATOM 809 N N . THR A 1 98 ? -17.680 2.522 18.284 1.00 97.88 98 THR A N 1
ATOM 810 C CA . THR A 1 98 ? -17.937 3.096 19.610 1.00 97.88 98 THR A CA 1
ATOM 811 C C . THR A 1 98 ? -19.353 3.643 19.703 1.00 97.88 98 THR A C 1
ATOM 813 O O . THR A 1 98 ? -20.048 3.321 20.663 1.00 97.88 98 THR A O 1
ATOM 816 N N . TYR A 1 99 ? -19.821 4.386 18.697 1.00 98.12 99 TYR A N 1
ATOM 817 C CA . TYR A 1 99 ? -21.177 4.930 18.683 1.00 98.12 99 TYR A CA 1
ATOM 818 C C . TYR A 1 99 ? -22.246 3.833 18.773 1.00 98.12 99 TYR A C 1
ATOM 820 O O . TYR A 1 99 ? -23.078 3.875 19.680 1.00 98.12 99 TYR A O 1
ATOM 828 N N . ILE A 1 100 ? -22.181 2.821 17.900 1.00 98.12 100 ILE A N 1
ATOM 829 C CA . ILE A 1 100 ? -23.130 1.695 17.901 1.00 98.12 100 ILE A CA 1
ATOM 830 C C . ILE A 1 100 ? -23.097 0.984 19.256 1.00 98.12 100 ILE A C 1
ATOM 832 O O . ILE A 1 100 ? -24.134 0.810 19.885 1.00 98.12 100 ILE A O 1
ATOM 836 N N . SER A 1 101 ? -21.902 0.681 19.769 1.00 97.44 101 SER A N 1
ATOM 837 C CA . SER A 1 101 ? -21.758 0.005 21.064 1.00 97.44 101 SER A CA 1
ATOM 838 C C . SER A 1 101 ? -22.339 0.824 22.219 1.00 97.44 101 SER A C 1
ATOM 840 O O . SER A 1 101 ? -22.945 0.265 23.129 1.00 97.44 101 SER A O 1
ATOM 842 N N . THR A 1 102 ? -22.157 2.149 22.219 1.00 97.12 102 THR A N 1
ATOM 843 C CA . THR A 1 102 ? -22.738 3.013 23.260 1.00 97.12 102 THR A CA 1
ATOM 844 C C . THR A 1 102 ? -24.255 3.071 23.168 1.00 97.12 102 THR A C 1
ATOM 846 O O . THR A 1 102 ? -24.920 2.939 24.193 1.00 97.12 102 THR A O 1
ATOM 849 N N . LYS A 1 103 ? -24.805 3.182 21.955 1.00 97.75 103 LYS A N 1
ATOM 850 C CA . LYS A 1 103 ? -26.251 3.194 21.724 1.00 97.75 103 LYS A CA 1
ATOM 851 C C . LYS A 1 103 ? -26.902 1.887 22.156 1.00 97.75 103 LYS A C 1
ATOM 853 O O . LYS A 1 103 ? -27.849 1.918 22.937 1.00 97.75 103 LYS A O 1
ATOM 858 N N . ASP A 1 104 ? -26.329 0.755 21.760 1.00 95.75 104 ASP A N 1
ATOM 859 C CA . ASP A 1 104 ? -26.819 -0.563 22.163 1.00 95.75 104 ASP A CA 1
ATOM 860 C C . ASP A 1 104 ? -26.798 -0.727 23.689 1.00 95.75 104 ASP A C 1
ATOM 862 O O . ASP A 1 104 ? -27.731 -1.276 24.277 1.00 95.75 104 ASP A O 1
ATOM 866 N N . LYS A 1 105 ? -25.752 -0.227 24.363 1.00 94.00 105 LYS A N 1
ATOM 867 C CA . LYS A 1 105 ? -25.657 -0.260 25.831 1.00 94.00 105 LYS 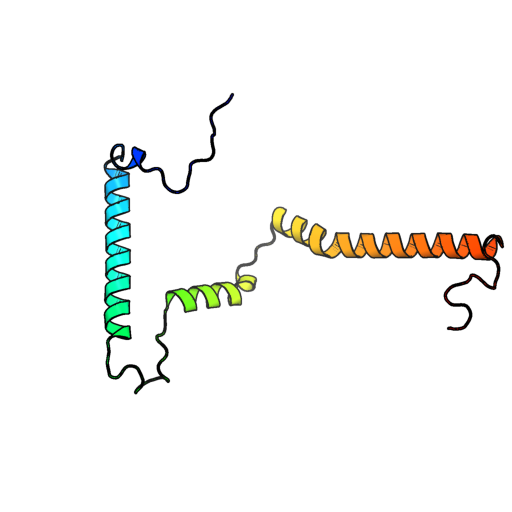A CA 1
ATOM 868 C C . LYS A 1 105 ? -26.735 0.592 26.495 1.00 94.00 105 LYS A C 1
ATOM 870 O O . LYS A 1 105 ? -27.404 0.092 27.396 1.00 94.00 105 LYS A O 1
ATOM 875 N N . GLU A 1 106 ? -26.925 1.828 26.041 1.00 96.44 106 GLU A N 1
ATOM 876 C CA . GLU A 1 106 ? -27.951 2.742 26.560 1.00 96.44 106 GLU A CA 1
ATOM 877 C C . GLU A 1 106 ? -29.361 2.160 26.398 1.00 96.44 106 GLU A C 1
ATOM 879 O O . GLU A 1 106 ? -30.148 2.147 27.347 1.00 96.44 106 GLU A O 1
ATOM 884 N N . GLU A 1 107 ? -29.682 1.631 25.215 1.00 94.75 107 GLU A N 1
ATOM 885 C CA . GLU A 1 107 ? -30.991 1.036 24.939 1.00 94.75 107 GLU A CA 1
ATOM 886 C C . GLU A 1 107 ? -31.242 -0.220 25.773 1.00 94.75 107 GLU A C 1
ATOM 888 O O . GLU A 1 107 ? -32.338 -0.410 26.310 1.00 94.75 107 GLU A O 1
ATOM 893 N N . ASN A 1 108 ? -30.233 -1.081 25.905 1.00 92.31 108 ASN A N 1
ATOM 894 C CA . ASN A 1 108 ? -30.337 -2.277 26.730 1.00 92.31 108 ASN A CA 1
ATOM 895 C C . ASN A 1 108 ? -30.512 -1.916 28.209 1.00 92.31 108 ASN A C 1
ATOM 897 O O . ASN A 1 108 ? -31.376 -2.482 28.879 1.00 92.31 108 ASN A O 1
ATOM 901 N N . GLU A 1 109 ? -29.763 -0.939 28.719 1.00 92.12 109 GLU A N 1
ATOM 902 C CA . GLU A 1 109 ? -29.902 -0.460 30.096 1.00 92.12 109 GLU A CA 1
ATOM 903 C C . G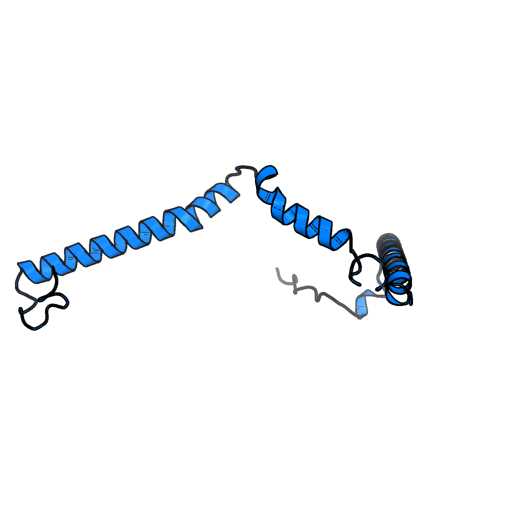LU A 1 109 ? -31.284 0.163 30.347 1.00 92.12 109 GLU A C 1
ATOM 905 O O . GLU A 1 109 ? -31.910 -0.115 31.374 1.00 92.12 109 GLU A O 1
ATOM 910 N N . ALA A 1 110 ? -31.818 0.928 29.390 1.00 95.25 110 ALA A N 1
ATOM 911 C CA . ALA A 1 110 ? -33.163 1.495 29.471 1.00 95.25 110 ALA A CA 1
ATOM 912 C C . ALA A 1 110 ? -34.256 0.409 29.520 1.00 95.25 110 ALA A C 1
ATOM 914 O O . ALA A 1 110 ? -35.170 0.480 30.351 1.00 95.25 110 ALA A O 1
ATOM 915 N N . LYS A 1 111 ? -34.150 -0.636 28.687 1.00 93.38 111 LYS A N 1
ATOM 916 C CA . LYS A 1 111 ? -35.066 -1.797 28.690 1.00 93.38 111 LYS A CA 1
ATOM 917 C C . LYS A 1 111 ? -35.001 -2.580 30.005 1.00 93.38 111 LYS A C 1
ATOM 919 O O . LYS A 1 111 ? -36.024 -3.045 30.509 1.00 93.38 111 LYS A O 1
ATOM 924 N N . LEU A 1 112 ? -33.808 -2.701 30.588 1.00 90.88 112 LEU A N 1
ATOM 925 C CA . LEU A 1 112 ? -33.606 -3.360 31.880 1.00 90.88 112 LEU A CA 1
ATOM 926 C C . LEU A 1 112 ? -34.185 -2.539 33.042 1.00 90.88 112 LEU A C 1
ATOM 928 O O . LEU A 1 112 ? -34.856 -3.111 33.900 1.00 90.88 112 LEU A O 1
ATOM 932 N N . ARG A 1 113 ? -33.969 -1.215 33.062 1.00 91.25 113 ARG A N 1
ATOM 933 C CA . ARG A 1 113 ? -34.484 -0.305 34.107 1.00 91.25 113 ARG A CA 1
ATOM 934 C C . ARG A 1 113 ? -36.001 -0.150 34.076 1.00 91.25 113 ARG A C 1
ATOM 936 O O . ARG A 1 113 ? -36.625 -0.105 35.128 1.00 91.25 113 ARG A O 1
ATOM 943 N N . SER A 1 114 ? -36.589 -0.088 32.884 1.00 94.44 114 SER A N 1
ATOM 944 C CA . SER A 1 114 ? -38.046 -0.002 32.704 1.00 94.44 114 SER A CA 1
ATOM 945 C C . SER A 1 114 ? -38.781 -1.316 32.996 1.00 94.44 114 SER A C 1
ATOM 947 O O . SER A 1 114 ? -40.008 -1.330 33.025 1.00 94.44 114 SER A O 1
ATOM 949 N N . GLY A 1 115 ? -38.057 -2.422 33.204 1.00 90.81 115 GLY A N 1
ATOM 950 C CA . GLY A 1 115 ? -38.646 -3.735 33.472 1.00 90.81 115 GLY A CA 1
ATOM 951 C C . GLY A 1 115 ? -39.234 -4.430 32.240 1.00 90.81 115 GLY A C 1
ATOM 952 O O . GLY A 1 115 ? -39.873 -5.467 32.388 1.00 90.81 115 GLY A O 1
ATOM 953 N N . GLN A 1 116 ? -38.996 -3.909 31.029 1.00 93.06 116 GLN A N 1
ATOM 954 C CA . GLN A 1 116 ? -39.464 -4.519 29.777 1.00 93.06 116 GLN A CA 1
ATOM 955 C C . GLN A 1 116 ? -38.845 -5.903 29.529 1.00 93.06 116 GLN A C 1
ATOM 957 O O . GLN A 1 116 ? -39.457 -6.743 28.873 1.00 93.06 116 GLN A O 1
ATOM 962 N N . VAL A 1 117 ? -37.641 -6.152 30.059 1.00 90.38 117 VAL A N 1
ATOM 963 C CA . VAL A 1 117 ? -36.942 -7.439 29.935 1.00 90.38 117 VAL A CA 1
ATOM 964 C C . VAL A 1 117 ? -36.996 -8.203 31.266 1.00 90.38 117 VAL A C 1
ATOM 966 O O . VAL A 1 117 ? -36.370 -7.774 32.249 1.00 90.38 117 VAL A O 1
ATOM 969 N N . PRO A 1 118 ? -37.692 -9.356 31.326 1.00 87.44 118 PRO A N 1
ATOM 970 C CA . PRO A 1 118 ? -37.752 -10.169 32.534 1.00 87.44 118 PRO A CA 1
ATOM 971 C C . PRO A 1 118 ? -36.380 -10.779 32.845 1.00 87.44 118 PRO A C 1
ATOM 973 O O . PRO A 1 118 ? -35.575 -11.046 31.954 1.00 87.44 118 PRO A O 1
ATOM 976 N N . TYR A 1 119 ? -36.104 -11.043 34.127 1.00 85.88 119 TYR A N 1
ATOM 977 C CA . TYR A 1 119 ? -34.786 -11.515 34.581 1.00 85.88 119 TYR A CA 1
ATOM 978 C C . TYR A 1 119 ? -34.304 -12.790 33.866 1.00 85.88 119 TYR A C 1
ATOM 980 O O . TYR A 1 119 ? -33.116 -12.932 33.576 1.00 85.88 119 TYR A O 1
ATOM 988 N N . LYS A 1 120 ? -35.229 -13.697 33.526 1.00 88.44 120 LYS A N 1
ATOM 989 C CA . LYS A 1 120 ? -34.921 -14.950 32.825 1.00 88.44 120 LYS A CA 1
ATOM 990 C C . LYS A 1 120 ? -34.293 -14.750 31.437 1.00 88.44 120 LYS A C 1
ATOM 992 O O . LYS A 1 120 ? -33.443 -15.562 31.077 1.00 88.44 120 LYS A O 1
ATOM 997 N N . ASP A 1 121 ? -34.627 -13.670 30.730 1.00 88.88 121 ASP A N 1
ATOM 998 C CA . ASP A 1 121 ? -34.250 -13.450 29.324 1.00 88.88 121 ASP A CA 1
ATOM 999 C C . ASP A 1 121 ? -33.011 -12.541 29.182 1.00 88.88 121 ASP A C 1
ATOM 1001 O O . ASP A 1 121 ? -32.619 -12.151 28.084 1.00 88.88 121 ASP A O 1
ATOM 1005 N N . ARG A 1 122 ? -32.355 -12.201 30.299 1.00 88.75 122 ARG A N 1
ATOM 1006 C CA . ARG A 1 122 ? -31.127 -11.396 30.313 1.00 88.75 122 ARG A CA 1
ATOM 1007 C C . ARG A 1 122 ? -29.921 -12.245 29.894 1.00 88.75 122 ARG A C 1
ATOM 1009 O O . ARG A 1 122 ? -29.641 -13.265 30.522 1.00 88.75 122 ARG A O 1
ATOM 1016 N N . LEU A 1 123 ? -29.182 -11.783 28.881 1.00 82.81 123 LEU A N 1
ATOM 1017 C CA . LEU A 1 123 ? -28.036 -12.493 28.289 1.00 82.81 123 LEU A CA 1
ATOM 1018 C C . LEU A 1 123 ? -26.904 -12.785 29.291 1.00 82.81 123 LEU A C 1
ATOM 1020 O O . LEU A 1 123 ? -26.434 -13.915 29.367 1.00 82.81 123 LEU A O 1
ATOM 1024 N N . TRP A 1 124 ? -26.481 -11.797 30.084 1.00 78.25 124 TRP A N 1
ATOM 1025 C CA . TRP A 1 124 ? -25.316 -11.905 30.983 1.00 78.25 124 TRP A CA 1
ATOM 1026 C C . TRP A 1 124 ? -25.696 -11.917 32.466 1.00 78.25 124 TRP A C 1
ATOM 1028 O O . TRP A 1 124 ? -25.054 -11.295 33.299 1.00 78.25 124 TRP A O 1
ATOM 1038 N N . LYS A 1 125 ? -26.771 -12.619 32.827 1.00 81.44 125 LYS A N 1
ATOM 1039 C CA . LYS A 1 125 ? -27.284 -12.633 34.211 1.00 81.44 125 LYS A CA 1
ATOM 1040 C C . LYS A 1 125 ? -26.387 -13.335 35.245 1.00 81.44 125 LYS A C 1
ATOM 1042 O O . LYS A 1 125 ? -26.628 -13.168 36.434 1.00 81.44 125 LYS A O 1
ATOM 1047 N N . PHE A 1 126 ? -25.394 -14.114 34.809 1.00 84.12 126 PHE A N 1
ATOM 1048 C CA . PHE A 1 126 ? -24.515 -14.914 35.680 1.00 84.12 126 PHE A CA 1
ATOM 1049 C C . PHE A 1 126 ? -23.031 -14.534 35.594 1.00 84.12 126 PHE A C 1
ATOM 1051 O O . PHE A 1 126 ? -22.193 -15.224 36.166 1.00 84.12 126 PHE A O 1
ATOM 1058 N N . MET A 1 127 ? -22.694 -13.473 34.862 1.00 74.25 127 MET A N 1
ATOM 1059 C CA . MET A 1 127 ? -21.316 -13.027 34.655 1.00 74.25 127 MET A CA 1
ATOM 1060 C C . MET A 1 127 ? -21.214 -11.564 35.096 1.00 74.25 127 MET A C 1
ATOM 1062 O O . MET A 1 127 ? -22.110 -10.782 34.779 1.00 74.25 127 MET A O 1
ATOM 1066 N N . TYR A 1 128 ? -20.178 -11.243 35.878 1.00 62.28 128 TYR A N 1
ATOM 1067 C CA . TYR A 1 128 ? -19.889 -9.894 36.385 1.00 62.28 128 TYR A CA 1
ATOM 1068 C C . TYR A 1 128 ? -19.170 -9.041 35.339 1.00 62.28 128 TYR A C 1
ATOM 1070 O O . TYR A 1 128 ? -18.290 -9.600 34.645 1.00 62.28 128 TYR A O 1
#

InterPro domains:
  IPR009866 NADH:ubiquinone oxidoreductase, subunit NDUFB4 [PF07225] (11-117)
  IPR009866 NADH:ubiquinone oxidoreductase, subunit NDUFB4 [PTHR15469] (14-126)

Sequence (128 aa):
MADQAKKLPWDPWKNYDISQRELKAIRERAKMRDAMKAEWQKKVTDPYRGSHDGGHIFDPAVQRFMSMRATNFDHFKVTPKTTWFGFLYIVLPVGLLTYISTKDKEENEAKLRSGQVPYKDRLWKFMY

Organism: Pomacea canaliculata (NCBI:txid400727)

Secondary structure (DSSP, 8-state):
--------S--GGGGSS--HHHHHHH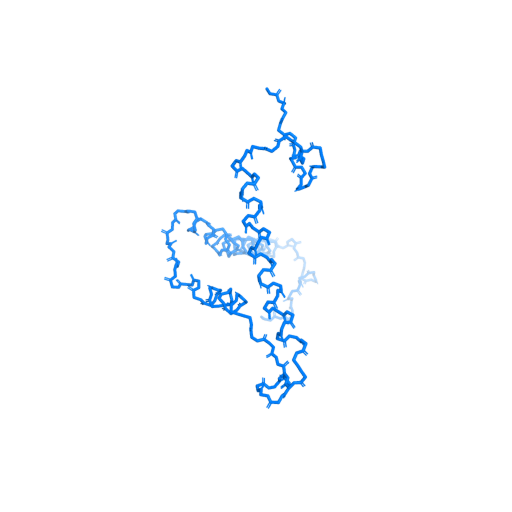HHHHHHHHHHHHHHHHHHS-TTTTTSGGG----HHHHHHHHHHHTTTTT----HHHHHHHIIIIIHHHHHHHHHHHHHHHHHHHHHHTT-S-GGG-TTTT--

Radius of gyration: 31.09 Å; chains: 1; bounding box: 67×42×76 Å